Protein 3F3Q (pdb70)

Organism: Saccharomyces cerevisiae (strain ATCC 204508 / S288c) (NCBI:txid559292)

Radius of gyration: 12.76 Å; Cα contacts (8 Å, |Δi|>4): 191; chains: 1; bounding box: 29×30×36 Å

Sequence (109 aa):
HHHHHHMVTQFKTASEFDSAIAQDKLVVVDFYATWCGPCKMIAPMIEKFSEQYPQADFYKLDVDELGDVAQKNEVSAMPTLLLFKNGKEVAKVVGANPAAIKQAIAANA

Secondary structure (DSSP, 8-state):
---S----EEP-SHHHHHHHTTSSS-EEEEEE-TT-HHHHHHHHHHHHHHHH-TTSEEEEEETTT-HHHHHHTT--SSSEEEEEETTEEEEEEESS-HHHHHHHHHHH-

B-factor: mean 26.25, std 6.73, range [15.32, 53.64]

Foldseek 3Di:
DPPDAAAAAEDQDPVCVQVQQQAQFKEKEWEAAPPDDLSVVCVVLLRVVCRVCVRYHHYYYHCVRPVVSCVVVVPDAPGWMWMHHNRGTDDIDHTRDSVVVVVSVVVGD

InterPro domains:
  IPR005746 Thioredoxin [PIRSF000077] (3-101)
  IPR005746 Thioredoxin [TIGR01068] (7-101)
  IPR013766 Thioredoxin domain [PF00085] (5-100)
  IPR013766 Thioredoxin domain [PS51352] (1-103)
  IPR017937 Thioredoxin, conserved site [PS00194] (22-40)
  IPR036249 Thioredoxin-like superfamily [SSF52833] (2-99)

Solvent-accessible surface area: 6033 Å² total; per-residue (Å²): 208,120,148,120,131,62,144,12,62,75,4,161,55,35,80,66,7,89,80,12,16,64,64,117,72,2,0,0,0,9,0,34,1,96,158,5,37,58,5,139,136,3,41,82,58,2,84,103,3,2,56,78,34,76,94,7,32,8,38,62,0,10,23,92,107,12,33,80,6,6,132,168,27,130,20,102,48,36,0,0,0,0,0,6,67,82,28,142,84,63,20,80,20,91,22,35,87,50,59,38,0,104,133,14,0,58,82,29,56

Nearest PDB structures (foldseek):
  3f3q-assembly1_A  TM=1.009E+00  e=2.452E-23  Saccharomyces cerevisiae
  3f3r-assembly1_A  TM=9.762E-01  e=1.237E-19  Saccharomyces cerevisiae
  5jy5-assembly2_B  TM=9.871E-01  e=5.718E-13  Cryptococcus neoformans H99
  5ykw-assembly1_A  TM=9.653E-01  e=4.119E-13  Saccharomyces cerevisiae S288C
  1r26-assembly1_A  TM=9.387E-01  e=4.663E-12  Trypanosoma brucei brucei

GO terms:
  GO:0042144 vacuole fusion, non-autophagic (P, IDA)
  GO:0005758 mitochondrial intermembrane space (C, IDA)
  GO:0005829 cytosol (C, IDA)
  GO:0015036 disulfide oxidoreductase activity (F, IDA)
  GO:0080058 protein deglutathionylation (P, IDA)
  GO:0006888 endoplasmic reticulum to Golgi vesicle-mediated transport (P, IDA)
  GO:0006890 retrograde vesicle-mediated transport, Golgi to endoplasmic reticulum (P, IDA)
  GO:0045454 cell redox homeostasis (P, IGI)
  GO:0080058 protein deglutathionylation (P, IGI)
  GO:0005634 nucleus (C, HDA)
  GO:0005739 mitochondrion (C, HDA)
  GO:0005829 cytosol (C, HDA)
  GO:0000011 vacuole inheritance (P, IMP)
  GO:0005829 cytosol (C, IPI)
  GO:0000139 Golgi membrane (C, EXP)
  GO:0005634 nucleus (C, EXP)
  GO:0005737 cytoplasm (C, EXP)
  GO:0005515 protein binding (F, IPI)

Structure (mmCIF, N/CA/C/O backbone):
data_3F3Q
#
_entry.id   3F3Q
#
_cell.length_a   32.292
_cell.length_b   46.588
_cell.length_c   64.200
_cell.angle_alpha   90.00
_cell.angle_beta   90.00
_cell.angle_gamma   90.00
#
_symmetry.space_group_name_H-M   'P 21 21 21'
#
loop_
_entity.id
_entity.type
_entity.pdbx_description
1 polymer Thioredoxin-1
2 non-polymer 'ZINC ION'
3 water water
#
loop_
_atom_site.group_PDB
_atom_site.id
_atom_site.type_symbol
_atom_site.label_atom_id
_atom_site.label_alt_id
_atom_site.label_comp_id
_atom_site.label_asym_id
_atom_site.label_entity_id
_atom_site.label_seq_id
_atom_site.pdbx_PDB_ins_code
_atom_site.Cartn_x
_atom_site.Cartn_y
_atom_site.Cartn_z
_atom_site.occupancy
_atom_site.B_iso_or_equiv
_atom_site.auth_seq_id
_atom_site.auth_comp_id
_atom_site.auth_asym_id
_atom_site.auth_atom_id
_atom_site.pdbx_PDB_model_num
ATOM 1 N N . HIS A 1 1 ? 21.186 -2.535 -13.140 1.00 35.00 -5 HIS A N 1
ATOM 2 C CA . HIS A 1 1 ? 19.737 -2.695 -13.542 1.00 35.49 -5 HIS A CA 1
ATOM 3 C C . HIS A 1 1 ? 18.751 -1.816 -12.759 1.00 33.62 -5 HIS A C 1
ATOM 4 O O . HIS A 1 1 ? 17.692 -2.286 -12.289 1.00 34.90 -5 HIS A O 1
ATOM 11 N N . HIS A 1 2 ? 19.070 -0.535 -12.660 1.00 31.01 -4 HIS A N 1
ATOM 12 C CA . HIS A 1 2 ? 18.236 0.421 -11.918 1.00 28.00 -4 HIS A CA 1
ATOM 13 C C . HIS A 1 2 ? 17.122 0.933 -12.815 1.00 26.64 -4 HIS A C 1
ATOM 14 O O . HIS A 1 2 ? 17.120 2.120 -13.234 1.00 25.96 -4 HIS A O 1
ATOM 21 N N . HIS A 1 3 ? 16.196 0.046 -13.153 1.00 23.82 -3 HIS A N 1
ATOM 22 C CA . HIS A 1 3 ? 15.178 0.383 -14.160 1.00 22.57 -3 HIS A CA 1
ATOM 23 C C . HIS A 1 3 ? 13.969 1.079 -13.558 1.00 22.10 -3 HIS A C 1
ATOM 24 O O . HIS A 1 3 ? 13.072 1.529 -14.296 1.00 21.09 -3 HIS A O 1
ATOM 31 N N . HIS A 1 4 ? 13.915 1.153 -12.221 1.00 19.73 -2 HIS A N 1
ATOM 32 C CA . HIS A 1 4 ? 12.795 1.865 -11.59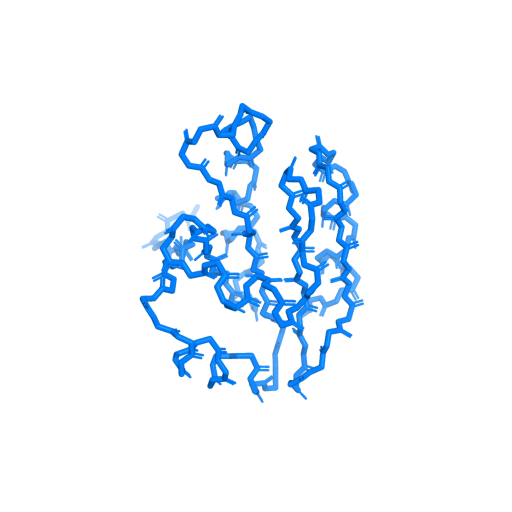2 1.00 19.18 -2 HIS A CA 1
ATOM 33 C C . HIS A 1 4 ? 13.308 2.274 -10.207 1.00 19.22 -2 HIS A C 1
ATOM 34 O O . HIS A 1 4 ? 14.385 1.845 -9.842 1.00 19.27 -2 HIS A O 1
ATOM 41 N N . HIS A 1 5 ? 12.506 3.021 -9.443 1.00 19.53 -1 HIS A N 1
ATOM 42 C CA . HIS A 1 5 ? 12.903 3.475 -8.120 1.00 21.51 -1 HIS A CA 1
ATOM 43 C C . HIS A 1 5 ? 11.935 2.991 -7.029 1.00 22.56 -1 HIS A C 1
ATOM 44 O O . HIS A 1 5 ? 10.790 2.609 -7.306 1.00 22.00 -1 HIS A O 1
ATOM 51 N N . HIS A 1 6 ? 12.406 3.022 -5.786 1.00 23.61 0 HIS A N 1
ATOM 52 C CA . HIS A 1 6 ? 11.526 2.919 -4.635 1.00 25.41 0 HIS A CA 1
ATOM 53 C C . HIS A 1 6 ? 11.759 4.210 -3.887 1.00 27.23 0 HIS A C 1
ATOM 54 O O . HIS A 1 6 ? 12.859 4.769 -3.989 1.00 28.93 0 HIS A O 1
ATOM 61 N N . MET A 1 7 ? 10.738 4.701 -3.200 1.00 28.37 1 MET A N 1
ATOM 62 C CA . MET A 1 7 ? 10.855 5.970 -2.475 1.00 28.88 1 MET A CA 1
ATOM 63 C C . MET A 1 7 ? 10.674 5.774 -0.997 1.00 29.06 1 MET A C 1
ATOM 64 O O . MET A 1 7 ? 10.048 4.801 -0.543 1.00 29.16 1 MET A O 1
ATOM 69 N N . VAL A 1 8 ? 11.211 6.717 -0.242 1.00 28.75 2 VAL A N 1
ATOM 70 C CA . VAL A 1 8 ? 10.845 6.839 1.157 1.00 28.92 2 VAL A CA 1
ATOM 71 C C . VAL A 1 8 ? 9.712 7.864 1.207 1.00 28.43 2 VAL A C 1
ATOM 72 O O . VAL A 1 8 ? 9.949 9.061 1.053 1.00 29.67 2 VAL A O 1
ATOM 76 N N . THR A 1 9 ? 8.489 7.392 1.358 1.00 28.01 3 THR A N 1
ATOM 77 C CA . THR A 1 9 ? 7.292 8.253 1.331 1.00 27.46 3 THR A CA 1
ATOM 78 C C . THR A 1 9 ? 7.021 9.004 2.647 1.00 26.38 3 THR A C 1
ATOM 79 O O . THR A 1 9 ? 7.016 8.401 3.705 1.00 23.16 3 THR A O 1
ATOM 83 N N . GLN A 1 10 ? 6.751 10.306 2.564 1.00 25.05 4 GLN A N 1
ATOM 84 C CA . GLN A 1 10 ? 6.448 11.090 3.772 1.00 25.64 4 GLN A CA 1
ATOM 85 C C . GLN A 1 10 ? 4.987 10.981 4.173 1.00 25.06 4 GLN A C 1
ATOM 86 O O . GLN A 1 10 ? 4.105 11.363 3.386 1.00 25.78 4 GLN A O 1
ATOM 92 N N . PHE A 1 11 ? 4.718 10.493 5.383 1.00 24.08 5 PHE A N 1
ATOM 93 C CA . PHE A 1 11 ? 3.360 10.504 5.965 1.00 24.54 5 PHE A CA 1
ATOM 94 C C . PHE A 1 11 ? 2.841 11.937 6.159 1.00 25.73 5 PHE A C 1
ATOM 95 O O . PHE A 1 11 ? 3.593 12.799 6.668 1.00 24.92 5 PHE A O 1
ATOM 103 N N . LYS A 1 12 ? 1.565 12.152 5.796 1.00 26.95 6 LYS A N 1
ATOM 104 C CA . LYS A 1 12 ? 0.832 13.437 5.839 1.00 28.68 6 LYS A CA 1
ATOM 105 C C . LYS A 1 12 ? -0.030 13.485 7.102 1.00 28.18 6 LYS A C 1
ATOM 106 O O . LYS A 1 12 ? -0.150 14.519 7.764 1.00 29.68 6 LYS A O 1
ATOM 112 N N . THR A 1 13 ? -0.656 12.371 7.438 1.00 28.28 7 THR A N 1
ATOM 113 C CA . THR A 1 13 ? -1.562 12.357 8.604 1.00 27.96 7 THR A CA 1
ATOM 114 C C . THR A 1 13 ? -1.381 11.096 9.429 1.00 27.45 7 THR A C 1
ATOM 115 O O . THR A 1 13 ? -0.820 10.120 8.948 1.00 27.20 7 THR A O 1
ATOM 119 N N . ALA A 1 14 ? -1.907 11.122 10.661 1.00 27.68 8 ALA A N 1
ATOM 120 C CA . ALA A 1 14 ? -1.926 9.960 11.550 1.00 27.81 8 ALA A CA 1
ATOM 121 C C . ALA A 1 14 ? -2.699 8.787 10.941 1.00 29.18 8 ALA A C 1
ATOM 122 O O . ALA A 1 14 ? -2.323 7.626 11.119 1.00 27.97 8 ALA A O 1
ATOM 124 N N . SER A 1 15 ? -3.789 9.074 10.233 1.00 29.44 9 SER A N 1
ATOM 125 C CA . SER A 1 15 ? -4.589 7.981 9.696 1.00 30.57 9 SER A CA 1
ATOM 126 C C . SER A 1 15 ? -3.844 7.195 8.613 1.00 30.10 9 SER A C 1
ATOM 127 O O . SER A 1 15 ? -3.933 5.967 8.595 1.00 31.05 9 SER A O 1
ATOM 130 N N . GLU A 1 16 ? -3.100 7.880 7.745 1.00 29.11 10 GLU A N 1
ATOM 131 C CA . GLU A 1 16 ? -2.248 7.207 6.751 1.00 29.64 10 GLU A CA 1
ATOM 132 C C . GLU A 1 16 ? -1.173 6.342 7.434 1.00 28.56 10 GLU A C 1
ATOM 133 O O . GLU A 1 16 ? -0.871 5.231 7.004 1.00 27.64 10 GLU A O 1
ATOM 139 N N . PHE A 1 17 ? -0.589 6.879 8.500 1.00 27.47 11 PHE A N 1
ATOM 140 C CA . PHE A 1 17 ? 0.346 6.082 9.314 1.00 26.35 11 PHE A CA 1
ATOM 141 C C . PHE A 1 17 ? -0.309 4.786 9.769 1.00 26.68 11 PHE A C 1
ATOM 142 O O . PHE A 1 17 ? 0.219 3.704 9.514 1.00 27.13 11 PHE A O 1
ATOM 150 N N . ASP A 1 18 ? -1.439 4.911 10.443 1.00 27.45 12 ASP A N 1
ATOM 151 C CA . ASP A 1 18 ? -2.170 3.761 11.001 1.00 29.56 12 ASP A CA 1
ATOM 152 C C . ASP A 1 18 ? -2.500 2.692 9.974 1.00 30.10 12 ASP A C 1
ATOM 153 O O . ASP A 1 18 ? -2.397 1.484 10.274 1.00 30.95 12 ASP A O 1
ATOM 158 N N . SER A 1 19 ? -2.913 3.110 8.767 1.00 30.99 13 SER A N 1
ATOM 159 C CA . SER A 1 19 ? -3.283 2.143 7.711 1.00 31.02 13 SER A CA 1
ATOM 160 C C . SER A 1 19 ? -2.046 1.493 7.124 1.00 30.16 13 SER A C 1
ATOM 161 O O . SER A 1 19 ? -2.047 0.278 6.864 1.00 28.63 13 SER A O 1
ATOM 164 N N . ALA A 1 20 ? -0.997 2.301 6.928 1.00 28.99 14 ALA A N 1
ATOM 165 C CA . ALA A 1 20 ? 0.229 1.824 6.298 1.00 28.02 14 ALA A CA 1
ATOM 166 C C . ALA A 1 20 ? 0.882 0.714 7.133 1.00 27.86 14 ALA A C 1
ATOM 167 O O . ALA A 1 20 ? 1.308 -0.300 6.604 1.00 27.85 14 ALA A O 1
ATOM 169 N N . ILE A 1 21 ? 0.936 0.897 8.447 1.00 27.24 15 ILE A N 1
ATOM 170 C CA . ILE A 1 21 ? 1.547 -0.113 9.293 1.00 26.61 15 ILE A CA 1
ATOM 171 C C . ILE A 1 21 ? 0.715 -1.386 9.516 1.00 27.57 15 ILE A C 1
ATOM 172 O O . ILE A 1 21 ? 1.237 -2.381 10.012 1.00 26.14 15 ILE A O 1
ATOM 177 N N . ALA A 1 22 ? -0.566 -1.346 9.143 1.00 27.56 16 ALA A N 1
ATOM 178 C CA . ALA A 1 22 ? -1.465 -2.505 9.293 1.00 29.11 16 ALA A CA 1
ATOM 179 C C . ALA A 1 22 ? -1.103 -3.671 8.334 1.00 29.77 16 ALA A C 1
ATOM 180 O O . ALA A 1 22 ? -1.604 -4.797 8.447 1.00 32.59 16 ALA A O 1
ATOM 182 N N . GLN A 1 23 ? -0.230 -3.421 7.397 1.00 29.38 17 GLN A N 1
ATOM 183 C CA . GLN A 1 23 ? -0.028 -4.399 6.352 1.00 30.13 17 GLN A CA 1
ATOM 184 C C . GLN A 1 23 ? 0.770 -5.596 6.791 1.00 29.24 17 GLN A C 1
ATOM 185 O O . GLN A 1 23 ? 1.577 -5.518 7.723 1.00 27.45 17 GLN A O 1
ATOM 191 N N . ASP A 1 24 ? 0.558 -6.692 6.066 1.00 28.99 18 ASP A N 1
ATOM 192 C CA . ASP A 1 24 ? 1.254 -7.925 6.296 1.00 28.85 18 ASP A CA 1
ATOM 193 C C . ASP A 1 24 ? 2.609 -7.938 5.563 1.00 28.63 18 ASP A C 1
ATOM 194 O O . ASP A 1 24 ? 2.867 -8.789 4.697 1.00 28.11 18 ASP A O 1
ATOM 199 N N . LYS A 1 25 ? 3.480 -6.999 5.911 1.00 26.66 19 LYS A N 1
ATOM 200 C CA . LYS A 1 25 ? 4.793 -6.858 5.263 1.00 26.36 19 LYS A CA 1
ATOM 201 C C . LYS A 1 25 ? 5.621 -5.905 6.133 1.00 24.57 19 LYS A C 1
ATOM 202 O O . LYS A 1 25 ? 5.027 -5.180 6.945 1.00 26.78 19 LYS A O 1
ATOM 208 N N . LEU A 1 26 ? 6.944 -5.893 5.980 1.00 22.50 20 LEU A N 1
ATOM 209 C CA . LEU A 1 26 ? 7.779 -4.973 6.791 1.00 21.28 20 LEU A CA 1
ATOM 210 C C . LEU A 1 26 ? 7.550 -3.528 6.358 1.00 20.44 20 LEU A C 1
ATOM 211 O O . LEU A 1 26 ? 7.595 -3.243 5.160 1.00 19.41 20 LEU A O 1
ATOM 216 N N . VAL A 1 27 ? 7.310 -2.635 7.326 1.00 19.19 21 VAL A N 1
ATOM 217 C CA . VAL A 1 27 ? 7.058 -1.219 7.031 1.00 18.26 21 VAL A CA 1
ATOM 218 C C . VAL A 1 27 ? 8.087 -0.491 7.900 1.00 19.78 21 VAL A C 1
ATOM 219 O O . VAL A 1 27 ? 8.138 -0.726 9.121 1.00 18.49 21 VAL A O 1
ATOM 223 N N . VAL A 1 28 ? 8.913 0.332 7.267 1.00 19.18 22 VAL A N 1
ATOM 224 C CA . VAL A 1 28 ? 10.042 0.993 7.947 1.00 18.22 22 VAL A CA 1
ATOM 225 C C . VAL A 1 28 ? 9.691 2.457 8.042 1.00 18.35 22 VAL A C 1
ATOM 226 O O . VAL A 1 28 ? 9.345 3.050 7.036 1.00 17.00 22 VAL A O 1
ATOM 230 N N . VAL A 1 29 ? 9.768 3.060 9.236 1.00 16.96 23 VAL A N 1
ATOM 231 C CA . VAL A 1 29 ? 9.392 4.450 9.361 1.00 16.38 23 VAL A CA 1
ATOM 232 C C . VAL A 1 29 ? 10.528 5.258 9.990 1.00 17.16 23 VAL A C 1
ATOM 233 O O . VAL A 1 29 ? 10.898 5.020 11.140 1.00 15.34 23 VAL A O 1
ATOM 237 N N . ASP A 1 30 ? 11.067 6.197 9.220 1.00 17.03 24 ASP A N 1
ATOM 238 C CA . ASP A 1 30 ? 12.150 7.066 9.693 1.00 16.28 24 ASP A CA 1
ATOM 239 C C . ASP A 1 30 ? 11.542 8.311 10.338 1.00 17.61 24 ASP A C 1
ATOM 240 O O . ASP A 1 30 ? 10.963 9.175 9.646 1.00 17.50 24 ASP A O 1
ATOM 245 N N . PHE A 1 31 ? 11.646 8.405 11.663 1.00 15.84 25 PHE A N 1
ATOM 246 C CA . PHE A 1 31 ? 11.161 9.585 12.367 1.00 17.90 25 PHE A CA 1
ATOM 247 C C . PHE A 1 31 ? 12.299 10.631 12.350 1.00 18.66 25 PHE A C 1
ATOM 248 O O . PHE A 1 31 ? 13.402 10.358 12.850 1.00 18.35 25 PHE A O 1
ATOM 256 N N . TYR A 1 32 ? 12.041 11.830 11.811 1.00 19.14 26 TYR A N 1
ATOM 257 C CA . TYR A 1 32 ? 13.104 12.849 11.668 1.00 18.77 26 TYR A CA 1
ATOM 258 C C . TYR A 1 32 ? 12.544 14.244 11.953 1.00 19.08 26 TYR A C 1
ATOM 259 O O . TYR A 1 32 ? 11.380 14.401 12.257 1.00 18.42 26 TYR A O 1
ATOM 268 N N . ALA A 1 33 ? 13.398 15.249 11.854 1.00 20.37 27 ALA A N 1
ATOM 269 C CA . ALA A 1 33 ? 12.973 16.630 11.957 1.00 21.30 27 ALA A CA 1
ATOM 270 C C . ALA A 1 33 ? 13.883 17.438 11.060 1.00 20.96 27 ALA A C 1
ATOM 271 O O . ALA A 1 33 ? 14.994 17.034 10.809 1.00 20.80 27 ALA A O 1
ATOM 273 N N . THR A 1 34 ? 13.419 18.572 10.528 1.00 21.03 28 THR A N 1
ATOM 274 C CA . THR A 1 34 ? 14.270 19.359 9.671 1.00 22.14 28 THR A CA 1
ATOM 275 C C . THR A 1 34 ? 15.394 19.986 10.495 1.00 20.89 28 THR A C 1
ATOM 276 O O . THR A 1 34 ? 16.431 20.338 9.952 1.00 22.31 28 THR A O 1
ATOM 280 N N . TRP A 1 35 ? 15.179 20.138 11.799 1.00 19.43 29 TRP A N 1
ATOM 281 C CA . TRP A 1 35 ? 16.269 20.684 12.658 1.00 18.39 29 TRP A CA 1
ATOM 282 C C . TRP A 1 35 ? 17.294 19.631 13.103 1.00 18.18 29 TRP A C 1
ATOM 283 O O . TRP A 1 35 ? 18.248 19.930 13.840 1.00 17.00 29 TRP A O 1
ATOM 294 N N . CYS A 1 36 ? 17.095 18.382 12.681 1.00 18.95 30 CYS A N 1
ATOM 295 C CA . CYS A 1 36 ? 17.825 17.259 13.275 1.00 18.23 30 CYS A CA 1
ATOM 296 C C . CYS A 1 36 ? 19.060 16.946 12.451 1.00 19.70 30 CYS A C 1
ATOM 297 O O . CYS A 1 36 ? 18.935 16.416 11.338 1.00 19.09 30 CYS A O 1
ATOM 300 N N . GLY A 1 37 ? 20.235 17.233 13.004 1.00 19.80 31 GLY A N 1
ATOM 301 C CA . GLY A 1 37 ? 21.524 16.953 12.342 1.00 20.70 31 GLY A CA 1
ATOM 302 C C . GLY A 1 37 ? 21.800 15.489 12.023 1.00 21.08 31 GLY A C 1
ATOM 303 O O . GLY A 1 37 ? 22.054 15.140 10.862 1.00 22.24 31 GLY A O 1
ATOM 304 N N . PRO A 1 38 ? 21.763 14.617 13.041 1.00 20.69 32 PRO A N 1
ATOM 305 C CA . PRO A 1 38 ? 22.063 13.203 12.741 1.00 21.50 32 PRO A CA 1
ATOM 306 C C . PRO A 1 38 ? 21.055 12.605 11.746 1.00 21.67 32 PRO A C 1
ATOM 307 O O . PRO A 1 38 ? 21.416 11.730 10.952 1.00 21.57 32 PRO A O 1
ATOM 311 N N . CYS A 1 39 ? 19.810 13.088 11.768 1.00 21.68 33 CYS A N 1
ATOM 312 C CA . CYS A 1 39 ? 18.766 12.627 10.802 1.00 21.92 33 CYS A CA 1
ATOM 313 C C . CYS A 1 39 ? 19.194 12.862 9.352 1.00 23.31 33 CYS A C 1
ATOM 314 O O . CYS A 1 39 ? 19.024 12.000 8.499 1.00 22.99 33 CYS A O 1
ATOM 317 N N . LYS A 1 40 ? 19.734 14.050 9.090 1.00 25.24 34 LYS A N 1
ATOM 318 C CA . LYS A 1 40 ? 20.286 14.363 7.787 1.00 27.74 34 LYS A CA 1
ATOM 319 C C . LYS A 1 40 ? 21.472 13.482 7.438 1.00 29.45 34 LYS A C 1
ATOM 320 O O . LYS A 1 40 ? 21.637 13.134 6.272 1.00 29.05 34 LYS A O 1
ATOM 326 N N . MET A 1 41 ? 22.290 13.139 8.438 1.00 31.03 35 MET A N 1
ATOM 327 C CA . MET A 1 41 ? 23.446 12.285 8.217 1.00 33.10 35 MET A CA 1
ATOM 328 C C . MET A 1 41 ? 23.021 10.872 7.791 1.00 33.84 35 MET A C 1
ATOM 329 O O . MET A 1 41 ? 23.738 10.218 7.023 1.00 34.61 35 MET A O 1
ATOM 334 N N . ILE A 1 42 ? 21.896 10.375 8.305 1.00 33.70 36 ILE A N 1
ATOM 335 C CA . ILE A 1 42 ? 21.485 9.005 7.963 1.00 34.18 36 ILE A CA 1
ATOM 336 C C . ILE A 1 42 ? 20.471 8.922 6.826 1.00 33.97 36 ILE A C 1
AT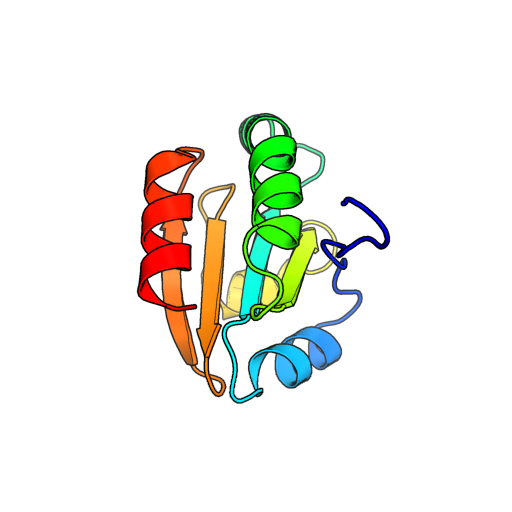OM 337 O O . ILE A 1 42 ? 20.206 7.832 6.298 1.00 34.33 36 ILE A O 1
ATOM 342 N N . ALA A 1 43 ? 19.916 10.062 6.439 1.00 34.11 37 ALA A N 1
ATOM 343 C CA . ALA A 1 43 ? 18.989 10.092 5.320 1.00 34.85 37 ALA A CA 1
ATOM 344 C C . ALA A 1 43 ? 19.505 9.291 4.101 1.00 35.31 37 ALA A C 1
ATOM 345 O O . ALA A 1 43 ? 18.748 8.462 3.570 1.00 35.73 37 ALA A O 1
ATOM 347 N N . PRO A 1 44 ? 20.782 9.520 3.675 1.00 35.38 38 PRO A N 1
ATOM 348 C CA . PRO A 1 44 ? 21.289 8.800 2.502 1.00 34.94 38 PRO A CA 1
ATOM 349 C C . PRO A 1 44 ? 21.195 7.269 2.642 1.00 34.42 38 PRO A C 1
ATOM 350 O O . PRO A 1 44 ? 20.790 6.599 1.696 1.00 33.88 38 PRO A O 1
ATOM 354 N N . MET A 1 45 ? 21.563 6.744 3.814 1.00 33.53 39 MET A N 1
ATOM 355 C CA . MET A 1 45 ? 21.486 5.304 4.073 1.00 32.27 39 MET A CA 1
ATOM 356 C C . MET A 1 45 ? 20.080 4.776 3.956 1.00 31.25 39 MET A C 1
ATOM 357 O O . MET A 1 45 ? 19.857 3.734 3.337 1.00 30.61 39 MET A O 1
ATOM 362 N N . ILE A 1 46 ? 19.117 5.501 4.526 1.00 30.62 40 ILE A N 1
ATOM 363 C CA . ILE A 1 46 ? 17.726 5.066 4.482 1.00 29.10 40 ILE A CA 1
ATOM 364 C C . ILE A 1 46 ? 17.201 5.022 3.032 1.00 30.18 40 ILE A C 1
ATOM 365 O O . ILE A 1 46 ? 16.391 4.157 2.674 1.00 29.47 40 ILE A O 1
ATOM 370 N N . GLU A 1 47 ? 17.681 5.949 2.199 1.00 30.83 41 GLU A N 1
ATOM 371 C CA . GLU A 1 47 ? 17.205 6.010 0.794 1.00 31.78 41 GLU A CA 1
ATOM 372 C C . GLU A 1 47 ? 17.680 4.793 0.044 1.00 31.26 41 GLU A C 1
ATOM 373 O O . GLU A 1 47 ? 16.958 4.220 -0.770 1.00 32.67 41 GLU A O 1
ATOM 379 N N . LYS A 1 48 ? 18.912 4.423 0.326 1.00 31.33 42 LYS A N 1
ATOM 380 C CA . LYS A 1 48 ? 19.582 3.294 -0.295 1.00 31.59 42 LYS A CA 1
ATOM 381 C C . LYS A 1 48 ? 18.928 1.999 0.160 1.00 31.72 42 LYS A C 1
ATOM 382 O O . LYS A 1 48 ? 18.517 1.178 -0.681 1.00 30.33 42 LYS A O 1
ATOM 388 N N . PHE A 1 49 ? 18.772 1.828 1.483 1.00 30.48 43 PHE A N 1
ATOM 389 C CA . PHE A 1 49 ? 18.006 0.690 1.996 1.00 30.70 43 PHE A CA 1
ATOM 390 C C . PHE A 1 49 ? 16.655 0.521 1.302 1.00 29.83 43 PHE A C 1
ATOM 391 O O . PHE A 1 49 ? 16.246 -0.613 1.049 1.00 30.57 43 PHE A O 1
ATOM 399 N N . SER A 1 50 ? 15.956 1.616 0.990 1.00 30.23 44 SER A N 1
ATOM 400 C CA . SER A 1 50 ? 14.608 1.501 0.406 1.00 30.09 44 SER A CA 1
ATOM 401 C C . SER A 1 50 ? 14.651 0.775 -0.950 1.00 30.45 44 SER A C 1
ATOM 402 O O . SER A 1 50 ? 13.728 0.044 -1.326 1.00 30.50 44 SER A O 1
ATOM 405 N N . GLU A 1 51 ? 15.727 1.022 -1.676 1.00 30.33 45 GLU A N 1
ATOM 406 C CA . GLU A 1 51 ? 15.952 0.354 -2.953 1.00 31.51 45 GLU A CA 1
ATOM 407 C C . GLU A 1 51 ? 16.717 -0.966 -2.811 1.00 32.51 45 GLU A C 1
ATOM 408 O O . GLU A 1 51 ? 16.706 -1.772 -3.739 1.00 33.58 45 GLU A O 1
ATOM 414 N N . GLN A 1 52 ? 17.339 -1.212 -1.655 1.00 33.44 46 GLN A N 1
ATOM 415 C CA . GLN A 1 52 ? 17.941 -2.528 -1.354 1.00 33.61 46 GLN A CA 1
ATOM 416 C C . GLN A 1 52 ? 16.960 -3.577 -0.852 1.00 33.89 46 GLN A C 1
ATOM 417 O O . GLN A 1 52 ? 17.199 -4.787 -1.027 1.00 33.97 46 GLN A O 1
ATOM 423 N N . TYR A 1 53 ? 15.873 -3.137 -0.206 1.00 33.31 47 TYR A N 1
ATOM 424 C CA . TYR A 1 53 ? 14.830 -4.047 0.280 1.00 33.21 47 TYR A CA 1
ATOM 425 C C . TYR A 1 53 ? 13.479 -3.690 -0.328 1.00 32.48 47 TYR A C 1
ATOM 426 O O . TYR A 1 53 ? 12.634 -3.116 0.352 1.00 32.59 47 TYR A O 1
ATOM 435 N N . PRO A 1 54 ? 13.262 -4.004 -1.625 1.00 32.39 48 PRO A N 1
ATOM 436 C CA . PRO A 1 54 ? 12.004 -3.656 -2.318 1.00 31.48 48 PRO A CA 1
ATOM 437 C C . PRO A 1 54 ? 10.787 -4.381 -1.751 1.00 31.04 48 PRO A C 1
ATOM 438 O O . PRO A 1 54 ? 9.630 -3.977 -1.999 1.00 30.54 48 PRO A O 1
ATOM 442 N N . GLN A 1 55 ? 11.022 -5.452 -0.990 1.00 28.99 49 GLN A N 1
ATOM 443 C CA . GLN A 1 55 ? 9.906 -6.143 -0.368 1.00 29.78 49 GLN A CA 1
ATOM 444 C C . GLN A 1 55 ? 9.349 -5.442 0.893 1.00 28.82 49 GLN A C 1
ATOM 445 O O . GLN A 1 55 ? 8.277 -5.821 1.407 1.00 28.85 49 GLN A O 1
ATOM 451 N N . ALA A 1 56 ? 10.067 -4.424 1.376 1.00 28.13 50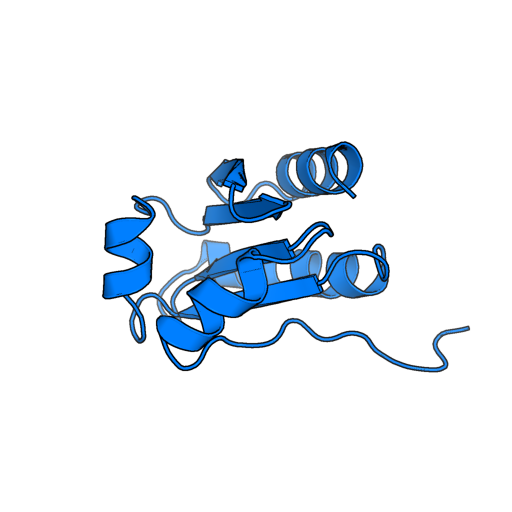 ALA A N 1
ATOM 452 C CA . ALA A 1 56 ? 9.592 -3.635 2.538 1.00 26.59 50 ALA A CA 1
ATOM 453 C C . ALA A 1 56 ? 9.083 -2.260 2.059 1.00 25.64 50 ALA A C 1
ATOM 454 O O . ALA A 1 56 ? 9.600 -1.746 1.066 1.00 25.77 50 ALA A O 1
ATOM 456 N N . ASP A 1 57 ? 8.099 -1.677 2.735 1.00 23.52 51 ASP A N 1
ATOM 457 C CA . ASP A 1 57 ? 7.658 -0.319 2.400 1.00 23.67 51 ASP A CA 1
ATOM 458 C C . ASP A 1 57 ? 8.360 0.650 3.339 1.00 23.27 51 ASP A C 1
ATOM 459 O O . ASP A 1 57 ? 8.296 0.466 4.587 1.00 22.72 51 ASP A O 1
ATOM 464 N N . PHE A 1 58 ? 8.917 1.699 2.764 1.00 22.35 52 PHE A N 1
ATOM 465 C CA . PHE A 1 58 ? 9.665 2.732 3.538 1.00 21.45 52 PHE A CA 1
ATOM 466 C C . PHE A 1 58 ? 8.940 4.058 3.579 1.00 21.54 52 PHE A C 1
ATOM 467 O O . PHE A 1 58 ? 8.442 4.577 2.551 1.00 20.29 52 PHE A O 1
ATOM 475 N N . TYR A 1 59 ? 8.922 4.658 4.762 1.00 19.82 53 TYR A N 1
ATOM 476 C CA . TYR A 1 59 ? 8.242 5.935 4.946 1.00 19.39 53 TYR A CA 1
ATOM 477 C C . TYR A 1 59 ? 9.120 6.791 5.839 1.00 19.06 53 TYR A C 1
ATOM 478 O O . TYR A 1 59 ? 10.037 6.253 6.516 1.00 18.27 53 TYR A O 1
ATOM 487 N N . LYS A 1 60 ? 8.811 8.093 5.862 1.00 17.86 54 LYS A N 1
ATOM 488 C CA . LYS A 1 60 ? 9.449 9.020 6.805 1.00 19.23 54 LYS A CA 1
ATOM 489 C C . LYS A 1 60 ? 8.363 9.897 7.417 1.00 18.35 54 LYS A C 1
ATOM 490 O O . LYS A 1 60 ? 7.293 10.099 6.828 1.00 17.80 54 LYS A O 1
ATOM 496 N N . LEU A 1 61 ? 8.655 10.422 8.604 1.00 17.62 55 LEU A N 1
ATOM 497 C CA . LEU A 1 61 ? 7.711 11.187 9.330 1.00 17.75 55 LEU A CA 1
ATOM 498 C C . LEU A 1 61 ? 8.421 12.345 10.026 1.00 18.25 55 LEU A C 1
ATOM 499 O O . LEU A 1 61 ? 9.353 12.144 10.824 1.00 17.33 55 LEU A O 1
ATOM 504 N N . ASP A 1 62 ? 7.923 13.544 9.729 1.00 17.69 56 ASP A N 1
ATOM 505 C CA . ASP A 1 62 ? 8.456 14.793 10.283 1.00 19.96 56 ASP A CA 1
ATOM 506 C C . ASP A 1 62 ? 7.769 15.056 11.597 1.00 20.15 56 ASP A C 1
ATOM 507 O O . ASP A 1 62 ? 6.559 15.395 11.667 1.00 20.72 56 ASP A O 1
ATOM 512 N N . VAL A 1 63 ? 8.545 14.936 12.666 1.00 20.67 57 VAL A N 1
ATOM 513 C CA . VAL A 1 63 ? 7.974 15.079 13.987 1.00 20.86 57 VAL A CA 1
ATOM 514 C C . VAL A 1 63 ? 7.475 16.521 14.266 1.00 22.13 57 VAL A C 1
ATOM 515 O O . VAL A 1 63 ? 6.692 16.708 15.189 1.00 23.16 57 VAL A O 1
ATOM 519 N N . ASP A 1 64 ? 7.935 17.499 13.481 1.00 23.25 58 ASP A N 1
ATOM 520 C CA . ASP A 1 64 ? 7.374 18.859 13.534 1.00 25.31 58 ASP A CA 1
ATOM 521 C C . ASP A 1 64 ? 5.966 18.907 12.915 1.00 25.62 58 ASP A C 1
ATOM 522 O O . ASP A 1 64 ? 5.157 19.779 13.275 1.00 27.29 58 ASP A O 1
ATOM 527 N N . GLU A 1 65 ? 5.661 17.958 12.017 1.00 23.69 59 GLU A N 1
ATOM 528 C CA . GLU A 1 65 ? 4.345 17.883 11.378 1.00 23.42 59 GLU A CA 1
ATOM 529 C C . GLU A 1 65 ? 3.406 16.909 12.020 1.00 23.21 59 GLU A C 1
ATOM 530 O O . GLU A 1 65 ? 2.202 17.198 12.130 1.00 22.32 59 GLU A O 1
ATOM 536 N N . LEU A 1 66 ? 3.941 15.758 12.444 1.00 21.66 60 LEU A N 1
ATOM 537 C CA . LEU A 1 66 ? 3.135 14.727 13.090 1.00 21.53 60 LEU A CA 1
ATOM 538 C C . LEU A 1 66 ? 3.710 14.366 14.476 1.00 22.44 60 LEU A C 1
ATOM 539 O O . LEU A 1 66 ? 3.867 13.197 14.789 1.00 20.61 60 LEU A O 1
ATOM 544 N N . GLY A 1 67 ? 3.988 15.387 15.296 1.00 23.76 61 GLY A N 1
ATOM 545 C CA . GLY A 1 67 ? 4.487 15.191 16.667 1.00 24.98 61 GLY A CA 1
ATOM 546 C C . GLY A 1 67 ? 3.543 14.344 17.502 1.00 25.68 61 GLY A C 1
ATOM 547 O O . GLY A 1 67 ? 3.971 13.633 18.442 1.00 26.57 61 GLY A O 1
ATOM 548 N N . ASP A 1 68 ? 2.253 14.430 17.186 1.00 25.42 62 ASP A N 1
ATOM 549 C CA . ASP A 1 68 ? 1.257 13.528 17.765 1.00 25.09 62 ASP A CA 1
ATOM 550 C C . ASP A 1 68 ? 1.486 12.026 17.537 1.00 24.98 62 ASP A C 1
ATOM 551 O O . ASP A 1 68 ? 1.356 11.230 18.475 1.00 23.77 62 ASP A O 1
ATOM 556 N N . VAL A 1 69 ? 1.709 11.638 16.280 1.00 22.26 63 VAL A N 1
ATOM 557 C CA . VAL A 1 69 ? 2.090 10.268 15.959 1.00 21.61 63 VAL A CA 1
ATOM 558 C C . VAL A 1 69 ? 3.370 9.881 16.741 1.00 21.23 63 VAL A C 1
ATOM 559 O O . VAL A 1 69 ? 3.448 8.773 17.330 1.00 20.80 63 VAL A O 1
ATOM 563 N N . ALA A 1 70 ? 4.340 10.804 16.787 1.00 21.65 64 ALA A N 1
ATOM 564 C CA . ALA A 1 70 ? 5.611 10.589 17.499 1.00 21.85 64 ALA A CA 1
ATOM 565 C C . ALA A 1 70 ? 5.341 10.326 18.973 1.00 23.44 64 ALA A C 1
ATOM 566 O O . ALA A 1 70 ? 5.926 9.414 19.590 1.00 23.75 64 ALA A O 1
ATOM 568 N N . GLN A 1 71 ? 4.442 11.127 19.546 1.00 23.56 65 GLN A N 1
ATOM 569 C CA . GLN A 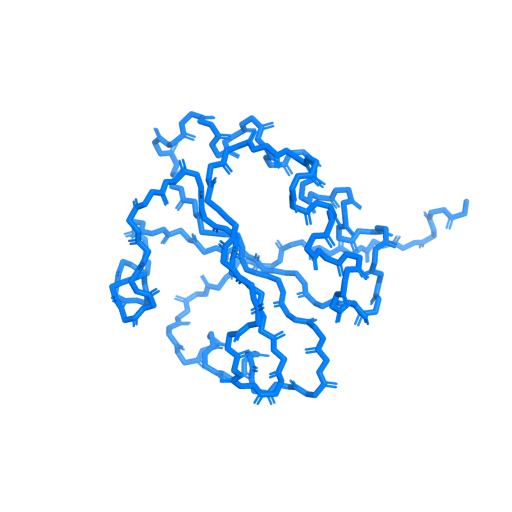1 71 ? 4.066 10.966 20.956 1.00 25.39 65 GLN A CA 1
ATOM 570 C C . GLN A 1 71 ? 3.403 9.626 21.225 1.00 24.35 65 GLN A C 1
ATOM 571 O O . GLN A 1 71 ? 3.784 8.940 22.196 1.00 24.79 65 GLN A O 1
ATOM 577 N N . LYS A 1 72 ? 2.459 9.204 20.370 1.00 23.52 66 LYS A N 1
ATOM 578 C CA . LYS A 1 72 ? 1.798 7.904 20.571 1.00 24.40 66 LYS A CA 1
ATOM 579 C C . LYS A 1 72 ? 2.767 6.717 20.451 1.00 22.82 66 LYS A C 1
ATOM 580 O O . LYS A 1 72 ? 2.605 5.673 21.119 1.00 22.39 66 LYS A O 1
ATOM 586 N N . ASN A 1 73 ? 3.779 6.881 19.603 1.00 21.34 67 ASN A N 1
ATOM 587 C CA . ASN A 1 73 ? 4.766 5.831 19.370 1.00 20.36 67 ASN A CA 1
ATOM 588 C C . ASN A 1 73 ? 5.974 5.997 20.279 1.00 19.57 67 ASN A C 1
ATOM 589 O O . ASN A 1 73 ? 6.953 5.291 20.109 1.00 18.96 67 ASN A O 1
ATOM 594 N N . GLU A 1 74 ? 5.897 6.939 21.231 1.00 18.39 68 GLU A N 1
ATOM 595 C CA . GLU A 1 74 ? 6.978 7.147 22.215 1.00 18.82 68 GLU A CA 1
ATOM 596 C C . GLU A 1 74 ? 8.318 7.336 21.534 1.00 18.97 68 GLU A C 1
ATOM 597 O O . GLU A 1 74 ? 9.341 6.788 21.911 1.00 18.42 68 GLU A O 1
ATOM 603 N N . VAL A 1 75 ? 8.331 8.186 20.509 1.00 19.02 69 VAL A N 1
ATOM 604 C CA . VAL A 1 75 ? 9.606 8.573 19.920 1.00 20.32 69 VAL A CA 1
ATOM 605 C C . VAL A 1 75 ? 10.157 9.784 20.610 1.00 21.72 69 VAL A C 1
ATOM 606 O O . VAL A 1 75 ? 9.472 10.799 20.697 1.00 21.87 69 VAL A O 1
ATOM 610 N N . SER A 1 76 ? 11.399 9.675 21.086 1.00 22.92 70 SER A N 1
ATOM 611 C CA . SER A 1 76 ? 12.094 10.755 21.800 1.00 24.75 70 SER A CA 1
ATOM 612 C C . SER A 1 76 ? 13.451 11.042 21.154 1.00 24.59 70 SER A C 1
ATOM 613 O O . SER A 1 76 ? 13.677 12.119 20.671 1.00 24.81 70 SER A O 1
ATOM 616 N N . ALA A 1 77 ? 14.337 10.063 21.098 1.00 25.43 71 ALA A N 1
ATOM 617 C CA . ALA A 1 77 ? 15.632 10.275 20.478 1.00 25.20 71 ALA A CA 1
ATOM 618 C C . ALA A 1 77 ? 15.443 10.393 18.983 1.00 24.86 71 ALA A C 1
ATOM 619 O O . ALA A 1 77 ? 14.479 9.860 18.415 1.00 25.27 71 ALA A O 1
ATOM 621 N N . MET A 1 78 ? 16.391 11.053 18.337 1.00 22.93 72 MET A N 1
ATOM 622 C CA . MET A 1 78 ? 16.258 11.348 16.924 1.00 22.41 72 MET A CA 1
ATOM 623 C C . MET A 1 78 ? 17.608 11.099 16.266 1.00 22.37 72 MET A C 1
ATOM 624 O O . MET A 1 78 ? 18.647 11.536 16.790 1.00 22.94 72 MET A O 1
ATOM 629 N N . PRO A 1 79 ? 17.612 10.400 15.114 1.00 22.18 73 PRO A N 1
ATOM 630 C CA . PRO A 1 79 ? 16.439 9.830 14.489 1.00 21.09 73 PRO A CA 1
ATOM 631 C C . PRO A 1 79 ? 16.003 8.592 15.261 1.00 20.01 73 PRO A C 1
ATOM 632 O O . PRO A 1 79 ? 16.797 8.028 16.056 1.00 19.07 73 PRO A O 1
ATOM 636 N N . THR A 1 80 ? 14.768 8.179 15.026 1.00 17.94 74 THR A N 1
ATOM 637 C CA . THR A 1 80 ? 14.341 6.858 15.484 1.00 17.35 74 THR A CA 1
ATOM 638 C C . THR A 1 80 ? 13.745 6.144 14.264 1.00 18.00 74 THR A C 1
ATOM 639 O O . THR A 1 80 ? 12.926 6.714 13.521 1.00 18.14 74 THR A O 1
ATOM 643 N N . LEU A 1 81 ? 14.181 4.914 14.041 1.00 17.39 75 LEU A N 1
ATOM 644 C CA . LEU A 1 81 ? 13.653 4.130 12.951 1.00 17.09 75 LEU A CA 1
ATOM 645 C C . LEU A 1 81 ? 12.767 3.088 13.595 1.00 16.80 75 LEU A C 1
ATOM 646 O O . LEU A 1 81 ? 13.261 2.222 14.385 1.00 16.42 75 LEU A O 1
ATOM 651 N N . LEU A 1 82 ? 11.463 3.213 13.323 1.00 15.54 76 LEU A N 1
ATOM 652 C CA . LEU A 1 82 ? 10.503 2.234 13.810 1.00 15.32 76 LEU A CA 1
ATOM 653 C C . LEU A 1 82 ? 10.117 1.284 12.685 1.00 17.48 76 LEU A C 1
ATOM 654 O O . LEU A 1 82 ? 9.751 1.721 11.600 1.00 18.51 76 LEU A O 1
ATOM 659 N N . LEU A 1 83 ? 10.151 0.002 12.975 1.00 17.04 77 LEU A N 1
ATOM 660 C CA . LEU A 1 83 ? 9.791 -1.034 12.001 1.00 17.76 77 LEU A CA 1
ATOM 661 C C . LEU A 1 83 ? 8.543 -1.781 12.508 1.00 18.42 77 LEU A C 1
ATOM 662 O O . LEU A 1 83 ? 8.435 -2.113 13.701 1.00 18.04 77 LEU A O 1
ATOM 667 N N . PHE A 1 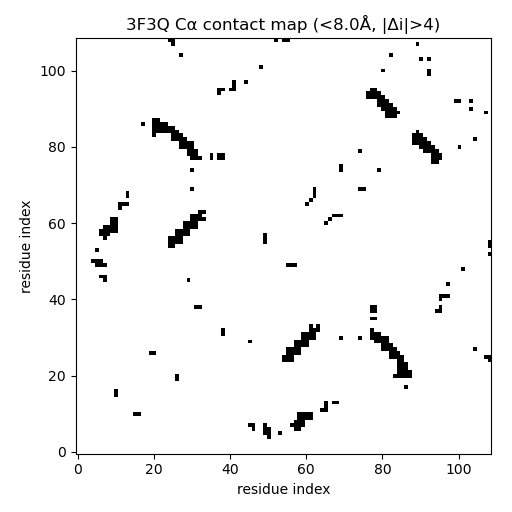84 ? 7.600 -2.035 11.590 1.00 17.78 78 PHE A N 1
ATOM 668 C CA . PHE A 1 84 ? 6.338 -2.648 11.929 1.00 18.62 78 PHE A CA 1
ATOM 669 C C . PHE A 1 84 ? 6.088 -3.800 10.967 1.00 20.41 78 PHE A C 1
ATOM 670 O O . PHE A 1 84 ? 6.574 -3.792 9.807 1.00 18.91 78 PHE A O 1
ATOM 678 N N . LYS A 1 85 ? 5.305 -4.751 11.451 1.00 22.41 79 LYS A N 1
ATOM 679 C CA . LYS A 1 85 ? 4.749 -5.786 10.582 1.00 25.14 79 LYS A CA 1
ATOM 680 C C . LYS A 1 85 ? 3.400 -6.155 11.163 1.00 25.44 79 LYS A C 1
ATOM 681 O O . LYS A 1 85 ? 3.265 -6.309 12.365 1.00 25.54 79 LYS A O 1
ATOM 687 N N . ASN A 1 86 ? 2.380 -6.263 10.308 1.00 26.95 80 ASN A N 1
ATOM 688 C CA . ASN A 1 86 ? 1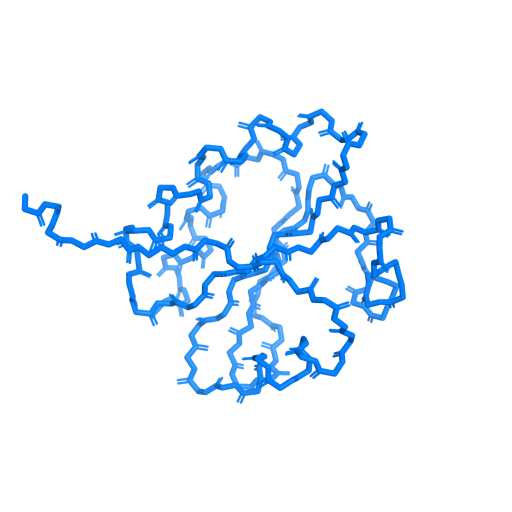.035 -6.567 10.770 1.00 28.05 80 ASN A CA 1
ATOM 689 C C . ASN A 1 86 ? 0.541 -5.758 11.941 1.00 27.20 80 ASN A C 1
ATOM 690 O O . ASN A 1 86 ? -0.033 -6.317 12.879 1.00 26.89 80 ASN A O 1
ATOM 695 N N . GLY A 1 87 ? 0.762 -4.441 11.890 1.00 25.97 81 GLY A N 1
ATOM 696 C CA . GLY A 1 87 ? 0.216 -3.513 12.872 1.00 25.41 81 GLY A CA 1
ATOM 697 C C . GLY A 1 87 ? 0.993 -3.428 14.173 1.00 24.67 81 GLY A C 1
ATOM 698 O O . GLY A 1 87 ? 0.594 -2.720 15.117 1.00 26.43 81 GLY A O 1
ATOM 699 N N . LYS A 1 88 ? 2.104 -4.146 14.247 1.00 23.33 82 LYS A N 1
ATOM 700 C CA . LYS A 1 88 ? 2.868 -4.216 15.500 1.00 21.08 82 LYS A CA 1
ATOM 701 C C . LYS A 1 88 ? 4.306 -3.816 15.310 1.00 19.62 82 LYS A C 1
ATOM 702 O O . LYS A 1 88 ? 4.951 -4.219 14.348 1.00 20.41 82 LYS A O 1
ATOM 708 N N . GLU A 1 89 ? 4.818 -3.017 16.247 1.00 17.89 83 GLU A N 1
ATOM 709 C CA . GLU A 1 89 ? 6.204 -2.608 16.206 1.00 17.13 83 GLU A CA 1
ATOM 710 C C . GLU A 1 89 ? 7.098 -3.835 16.402 1.00 15.89 83 GLU A C 1
ATOM 711 O O . GLU A 1 89 ? 6.885 -4.643 17.326 1.00 17.62 83 GLU A O 1
ATOM 717 N N . VAL A 1 90 ? 8.093 -3.981 15.530 1.00 16.36 84 VAL A N 1
ATOM 718 C CA . VAL A 1 90 ? 9.023 -5.120 15.632 1.00 16.92 84 VAL A CA 1
ATOM 719 C C . VAL A 1 90 ? 10.474 -4.656 15.866 1.00 17.78 84 VAL A C 1
ATOM 720 O O . VAL A 1 90 ? 11.297 -5.451 16.303 1.00 17.17 84 VAL A O 1
ATOM 724 N N . ALA A 1 91 ? 10.801 -3.394 15.573 1.00 16.89 85 ALA A N 1
ATOM 725 C CA . ALA A 1 91 ? 12.118 -2.861 16.012 1.00 15.99 85 ALA A CA 1
ATOM 726 C C . ALA A 1 91 ? 11.991 -1.374 16.275 1.00 16.84 85 ALA A C 1
ATOM 727 O O . ALA A 1 91 ? 11.194 -0.681 15.639 1.00 15.66 85 ALA A O 1
ATOM 729 N N . LYS A 1 92 ? 12.835 -0.891 17.161 1.00 16.35 86 LYS A N 1
ATOM 730 C CA . LYS A 1 92 ? 12.945 0.522 17.429 1.00 15.59 86 LYS A CA 1
ATOM 731 C C . LYS A 1 92 ? 14.402 0.882 17.534 1.00 17.21 86 LYS A C 1
ATOM 732 O O . LYS A 1 92 ? 15.009 0.712 18.598 1.00 16.36 86 LYS A O 1
ATOM 738 N N . VAL A 1 93 ? 14.998 1.302 16.413 1.00 17.59 87 VAL A N 1
ATOM 739 C CA . VAL A 1 93 ? 16.420 1.580 16.363 1.00 18.65 87 VAL A CA 1
ATOM 740 C C . VAL A 1 93 ? 16.652 3.059 16.652 1.00 20.18 87 VAL A C 1
ATOM 741 O O . VAL A 1 93 ? 16.154 3.943 15.928 1.00 20.46 87 VAL A O 1
ATOM 745 N N . VAL A 1 94 ? 17.364 3.334 17.742 1.00 21.39 88 VAL A N 1
ATOM 746 C CA . VAL A 1 94 ? 17.564 4.747 18.114 1.00 23.03 88 VAL A CA 1
ATOM 747 C C . VAL A 1 94 ? 18.954 5.289 17.792 1.00 24.79 88 VAL A C 1
ATOM 748 O O . VAL A 1 94 ? 19.964 4.686 18.105 1.00 24.56 88 VAL A O 1
ATOM 752 N N . GLY A 1 95 ? 18.995 6.466 17.194 1.00 26.82 89 GLY A N 1
ATOM 753 C CA . GLY A 1 95 ? 20.252 7.112 16.904 1.00 27.66 89 GLY A CA 1
ATOM 754 C C . GLY A 1 95 ? 20.652 6.974 15.462 1.00 28.71 89 GLY A C 1
ATOM 755 O O . GLY A 1 95 ? 19.917 6.425 14.642 1.00 29.83 89 GLY A O 1
ATOM 756 N N . ALA A 1 96 ? 21.852 7.452 15.162 1.00 29.46 90 ALA A N 1
ATOM 757 C CA . ALA A 1 96 ? 22.371 7.460 13.812 1.00 30.89 90 ALA A CA 1
ATOM 758 C C . ALA A 1 96 ? 23.421 6.366 13.570 1.00 31.99 90 ALA A C 1
ATOM 759 O O . ALA A 1 96 ? 24.467 6.683 13.011 1.00 33.90 90 ALA A O 1
ATOM 761 N N . ASN A 1 97 ? 23.175 5.103 13.928 1.00 32.84 91 ASN A N 1
ATOM 762 C CA . ASN A 1 97 ? 24.116 4.070 13.412 1.00 32.97 91 ASN A CA 1
ATOM 763 C C . ASN A 1 97 ? 23.461 3.260 12.335 1.00 31.30 91 ASN A C 1
ATOM 764 O O . ASN A 1 97 ? 22.556 2.491 12.599 1.00 30.75 91 ASN A O 1
ATOM 769 N N . PRO A 1 98 ? 23.963 3.425 11.122 1.00 31.66 92 PRO A N 1
ATOM 770 C CA . PRO A 1 98 ? 23.481 2.766 9.928 1.00 31.20 92 PRO A CA 1
ATOM 771 C C . PRO A 1 98 ? 23.576 1.243 10.027 1.00 31.05 92 PRO A C 1
ATOM 772 O O . PRO A 1 98 ? 22.758 0.550 9.440 1.00 30.15 92 PRO A O 1
ATOM 776 N N . ALA A 1 99 ? 24.569 0.737 10.746 1.00 30.08 93 ALA A N 1
ATOM 777 C CA . ALA A 1 99 ? 24.757 -0.699 10.934 1.00 29.03 93 ALA A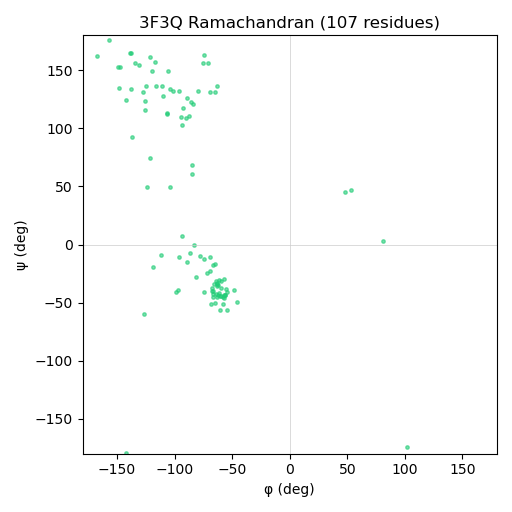 CA 1
ATOM 778 C C . ALA A 1 99 ? 23.634 -1.343 11.694 1.00 27.25 93 ALA A C 1
ATOM 779 O O . ALA A 1 99 ? 23.208 -2.446 11.345 1.00 26.84 93 ALA A O 1
ATOM 781 N N . ALA A 1 100 ? 23.174 -0.675 12.755 1.00 25.25 94 ALA A N 1
ATOM 782 C CA . ALA A 1 100 ? 22.080 -1.206 13.536 1.00 23.16 94 ALA A CA 1
ATOM 783 C C . ALA A 1 100 ? 20.796 -1.173 12.676 1.00 22.24 94 ALA A C 1
ATOM 784 O O . ALA A 1 100 ? 19.977 -2.079 12.732 1.00 20.76 94 ALA A O 1
ATOM 786 N N . ILE A 1 101 ? 20.639 -0.121 11.875 1.00 21.12 95 ILE A N 1
ATOM 787 C CA . ILE A 1 101 ? 19.408 0.013 11.110 1.00 20.57 95 ILE A CA 1
ATOM 788 C C . ILE A 1 101 ? 19.363 -1.116 10.074 1.00 21.36 95 ILE A C 1
ATOM 789 O O . ILE A 1 101 ? 18.346 -1.783 9.871 1.00 21.21 95 ILE A O 1
ATOM 794 N N . LYS A 1 102 ? 20.495 -1.314 9.408 1.00 22.91 96 LYS A N 1
ATOM 795 C CA . LYS A 1 102 ? 20.652 -2.385 8.456 1.00 23.22 96 LYS A CA 1
ATOM 796 C C . LYS A 1 102 ? 20.371 -3.769 9.060 1.00 23.89 96 LYS A C 1
ATOM 797 O O . LYS A 1 102 ? 19.615 -4.555 8.474 1.00 23.35 96 LYS A O 1
ATOM 803 N N . GLN A 1 103 ? 20.920 -4.052 10.245 1.00 23.54 97 GLN A N 1
ATOM 804 C CA . GLN A 1 103 ? 20.628 -5.315 10.958 1.00 23.79 97 GLN A CA 1
ATOM 805 C C . GLN A 1 103 ? 19.133 -5.508 11.228 1.00 22.66 97 GLN A C 1
ATOM 806 O O . GLN A 1 103 ? 18.551 -6.590 11.008 1.00 21.44 97 GLN A O 1
ATOM 812 N N . ALA A 1 104 ? 18.474 -4.430 11.665 1.00 20.49 98 ALA A N 1
ATOM 813 C CA . ALA A 1 104 ? 17.049 -4.496 11.980 1.00 19.48 98 ALA A CA 1
ATOM 814 C C . ALA A 1 104 ? 16.212 -4.739 10.743 1.00 18.52 98 ALA A C 1
ATOM 815 O O . ALA A 1 104 ? 15.273 -5.501 10.789 1.00 19.18 98 ALA A O 1
ATOM 817 N N . ILE A 1 105 ? 16.526 -4.063 9.628 1.00 18.96 99 ILE A N 1
ATOM 818 C CA . ILE A 1 105 ? 15.744 -4.272 8.420 1.00 18.99 99 ILE A CA 1
ATOM 819 C C . ILE A 1 105 ? 15.951 -5.718 7.969 1.00 21.73 99 ILE A C 1
ATOM 820 O O . ILE A 1 105 ? 14.969 -6.472 7.765 1.00 21.92 99 ILE A O 1
ATOM 825 N N . ALA A 1 106 ? 17.230 -6.122 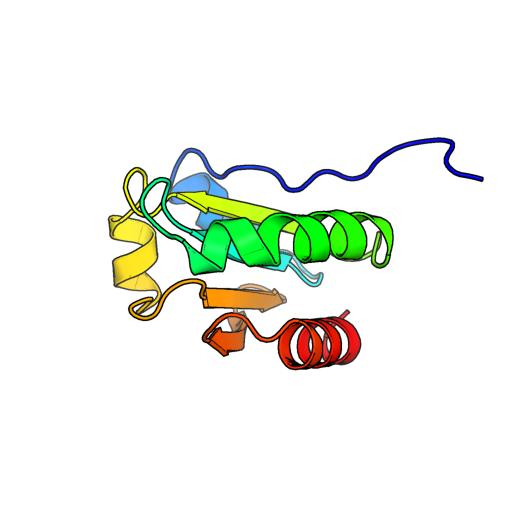7.886 1.00 22.84 100 ALA A N 1
ATOM 826 C CA . ALA A 1 106 ? 17.590 -7.477 7.434 1.00 24.94 100 ALA A CA 1
ATOM 827 C C . ALA A 1 106 ? 16.887 -8.525 8.275 1.00 25.90 100 ALA A C 1
ATOM 828 O O . ALA A 1 106 ? 16.424 -9.527 7.733 1.00 27.25 100 ALA A O 1
ATOM 830 N N . ALA A 1 107 ? 16.766 -8.276 9.577 1.00 26.17 101 ALA A N 1
ATOM 831 C CA . ALA A 1 107 ? 16.073 -9.209 10.484 1.00 26.40 101 ALA A CA 1
ATOM 832 C C . ALA A 1 107 ? 14.597 -9.388 10.164 1.00 27.09 101 ALA A C 1
ATOM 833 O O . ALA A 1 107 ? 14.055 -10.474 10.318 1.00 28.40 101 ALA A O 1
ATOM 835 N N . ASN A 1 108 ? 13.959 -8.335 9.684 1.00 26.32 102 ASN A N 1
ATOM 836 C CA . ASN A 1 108 ? 12.518 -8.289 9.637 1.00 26.65 102 ASN A CA 1
ATOM 837 C C . ASN A 1 108 ? 11.922 -8.317 8.246 1.00 26.96 102 ASN A C 1
ATOM 838 O O . ASN A 1 108 ? 10.722 -8.448 8.116 1.00 27.18 102 ASN A O 1
ATOM 843 N N . ALA A 1 109 ? 12.752 -8.190 7.211 1.00 29.50 103 ALA A N 1
ATOM 844 C CA . ALA A 1 109 ? 12.250 -8.001 5.849 1.00 30.94 103 ALA A CA 1
ATOM 845 C C . ALA A 1 109 ? 11.637 -9.258 5.261 1.00 32.61 103 ALA A C 1
ATOM 846 O O . ALA A 1 109 ? 10.730 -9.135 4.403 1.00 34.21 103 ALA A O 1
#

CATH classification: 3.40.30.10